Pro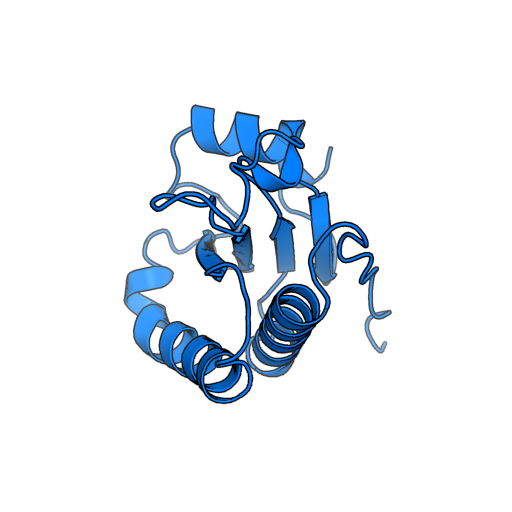tein AF-A0A1Q7T5Y8-F1 (afdb_monomer)

Secondary structure (DSSP, 8-state):
-PPP-------TTS-HHHHHHHHHHHHHHHHH-TTEEEEEEEHHHHTT-PPPTTSTTPPPEEEEEEES---TTHHHHHHHHHHHHHHHHHTT-TT-SS-EEEEEEETT-TTS-HHHHHHHHHH-EEEEESSSPPTTTT-

Mean predicted aligned error: 4.57 Å

Structure (mmCIF, N/CA/C/O backbone):
data_AF-A0A1Q7T5Y8-F1
#
_entry.id   AF-A0A1Q7T5Y8-F1
#
loop_
_atom_site.group_PDB
_atom_site.id
_atom_site.type_symbol
_atom_site.label_atom_id
_atom_site.label_alt_id
_atom_site.label_comp_id
_atom_site.label_asym_id
_atom_site.label_entity_id
_atom_site.label_seq_id
_atom_site.pdbx_PDB_ins_code
_atom_site.Cartn_x
_atom_site.Cartn_y
_atom_site.Cartn_z
_atom_site.occupancy
_atom_site.B_iso_or_equiv
_atom_site.auth_seq_id
_atom_site.auth_comp_id
_atom_site.auth_asym_id
_atom_site.auth_atom_id
_atom_site.pdbx_PDB_model_num
ATOM 1 N N . MET A 1 1 ? -14.580 -20.328 10.810 1.00 38.78 1 MET A N 1
ATOM 2 C CA . MET A 1 1 ? -14.913 -19.923 9.426 1.00 38.78 1 MET A CA 1
ATOM 3 C C . MET A 1 1 ? -13.632 -19.371 8.813 1.00 38.78 1 MET A C 1
ATOM 5 O O . MET A 1 1 ? -13.101 -18.424 9.371 1.00 38.78 1 MET A O 1
ATOM 9 N N . LYS A 1 2 ? -13.039 -20.006 7.790 1.00 33.12 2 LYS A N 1
ATOM 10 C CA . LYS A 1 2 ? -11.808 -19.472 7.173 1.00 33.12 2 LYS A CA 1
ATOM 11 C C . LYS A 1 2 ? -12.184 -18.209 6.382 1.00 33.12 2 LYS A C 1
ATOM 13 O O . LYS A 1 2 ? -13.123 -18.305 5.590 1.00 33.12 2 LYS A O 1
ATOM 18 N N . PRO A 1 3 ? -11.530 -17.051 6.585 1.00 41.84 3 PRO A N 1
ATOM 19 C CA . PRO A 1 3 ? -11.821 -15.870 5.783 1.00 41.84 3 PRO A CA 1
ATOM 20 C C . PRO A 1 3 ? -11.558 -16.197 4.306 1.00 41.84 3 PRO A C 1
ATOM 22 O O . PRO A 1 3 ? -10.505 -16.733 3.953 1.00 41.84 3 PRO A O 1
ATOM 25 N N . LYS A 1 4 ? -12.553 -15.941 3.449 1.00 43.84 4 LYS A N 1
ATOM 26 C CA . LYS A 1 4 ? -12.420 -16.016 1.988 1.00 43.84 4 LYS A CA 1
ATOM 27 C C . LYS A 1 4 ? -11.282 -15.067 1.598 1.00 43.84 4 LYS A C 1
ATOM 29 O O . LYS A 1 4 ? -11.397 -13.876 1.862 1.00 43.84 4 LYS A O 1
ATOM 34 N N . LYS A 1 5 ? -10.197 -15.585 1.008 1.00 49.97 5 LYS A N 1
ATOM 35 C CA . LYS A 1 5 ? -9.144 -14.758 0.396 1.00 49.97 5 LYS A CA 1
ATOM 36 C C . LYS A 1 5 ? -9.805 -13.849 -0.638 1.00 49.97 5 LYS A C 1
ATOM 38 O O . LYS A 1 5 ? -10.399 -14.337 -1.595 1.00 49.97 5 LYS A O 1
ATOM 43 N N . THR A 1 6 ? -9.75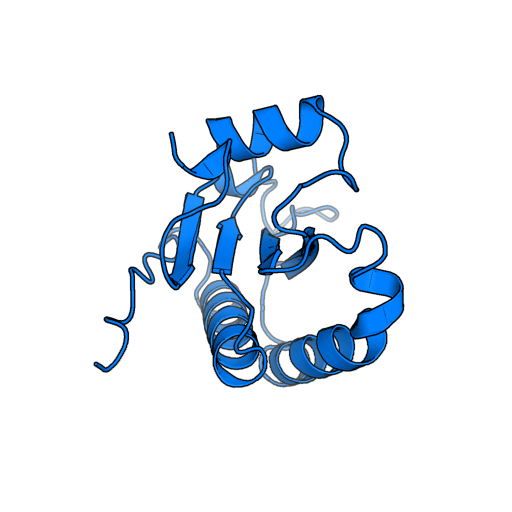5 -12.554 -0.390 1.00 54.09 6 THR A N 1
ATOM 44 C CA . THR A 1 6 ? -10.370 -11.514 -1.209 1.00 54.09 6 THR A CA 1
ATOM 45 C C . THR A 1 6 ? -9.384 -11.011 -2.262 1.00 54.09 6 THR A C 1
ATOM 47 O O . THR A 1 6 ? -8.177 -11.069 -2.041 1.00 54.09 6 THR A O 1
ATOM 50 N N . THR A 1 7 ? -9.953 -10.641 -3.415 1.00 57.41 7 THR A N 1
ATOM 51 C CA . THR A 1 7 ? -9.370 -10.167 -4.688 1.00 57.41 7 THR A CA 1
ATOM 52 C C . THR A 1 7 ? -7.911 -9.722 -4.627 1.00 57.41 7 THR A C 1
ATOM 54 O O . THR A 1 7 ? -7.588 -8.823 -3.864 1.00 57.41 7 THR A O 1
ATOM 57 N N . ARG A 1 8 ? -7.072 -10.345 -5.468 1.00 66.56 8 ARG A N 1
ATOM 58 C CA . ARG A 1 8 ? -5.675 -9.980 -5.756 1.00 66.56 8 ARG A CA 1
ATOM 59 C C . ARG A 1 8 ? -5.571 -9.521 -7.210 1.00 66.56 8 ARG A C 1
ATOM 61 O O . ARG A 1 8 ? -4.807 -10.085 -7.988 1.00 66.56 8 ARG A O 1
ATOM 68 N N . ASP A 1 9 ? -6.395 -8.558 -7.596 1.00 82.00 9 ASP A N 1
ATOM 69 C CA . ASP A 1 9 ? -6.366 -8.031 -8.960 1.00 82.00 9 ASP A CA 1
ATOM 70 C C . ASP A 1 9 ? -5.303 -6.936 -9.023 1.00 82.00 9 ASP A C 1
ATOM 72 O O . ASP A 1 9 ? -5.595 -5.746 -9.111 1.00 82.00 9 ASP A O 1
ATOM 76 N N . ILE A 1 10 ? -4.041 -7.350 -8.880 1.00 88.50 10 ILE A N 1
ATOM 77 C CA . ILE A 1 10 ? -2.918 -6.426 -8.989 1.00 88.50 10 ILE A CA 1
ATOM 78 C C . ILE A 1 10 ? -2.814 -6.005 -10.452 1.00 88.50 10 ILE A C 1
ATOM 80 O O . ILE A 1 10 ? -2.860 -6.872 -11.334 1.00 88.50 10 ILE A O 1
ATOM 84 N N . PRO A 1 11 ? -2.689 -4.698 -10.731 1.00 90.12 11 PRO A N 1
ATOM 85 C CA . PRO A 1 11 ? -2.758 -4.209 -12.090 1.00 90.12 11 PRO A CA 1
ATOM 86 C C . PRO A 1 11 ? -1.806 -4.898 -13.064 1.00 90.12 11 PRO A C 1
ATOM 88 O O . PRO A 1 11 ? -0.600 -4.993 -12.843 1.00 90.12 11 PRO A O 1
ATOM 91 N N . VAL A 1 12 ? -2.358 -5.352 -14.190 1.00 91.00 12 VAL A N 1
ATOM 92 C CA . VAL A 1 12 ? -1.600 -6.061 -15.233 1.00 91.00 12 VAL A CA 1
ATOM 93 C C . VAL A 1 12 ? -0.670 -5.150 -16.035 1.00 91.00 12 VAL A C 1
ATOM 95 O O . VAL A 1 12 ? 0.176 -5.662 -16.760 1.00 91.00 12 VAL A O 1
ATOM 98 N N . TRP A 1 13 ? -0.836 -3.827 -15.920 1.00 92.19 13 TRP A N 1
ATOM 99 C CA . TRP A 1 13 ? 0.026 -2.833 -16.565 1.00 92.19 13 TRP A CA 1
ATOM 100 C C . TRP A 1 13 ? 1.317 -2.552 -15.791 1.00 92.19 13 TRP A C 1
ATOM 102 O O . TRP A 1 13 ? 2.212 -1.912 -16.336 1.00 92.19 13 TRP A O 1
ATOM 112 N N . LEU A 1 14 ? 1.440 -3.040 -14.552 1.00 93.44 14 LEU A N 1
ATOM 113 C CA . LEU A 1 14 ? 2.731 -3.084 -13.873 1.00 93.44 14 LEU A CA 1
ATOM 114 C C . LEU A 1 14 ? 3.643 -4.097 -14.565 1.00 93.44 14 LEU A C 1
ATOM 116 O O . LEU A 1 14 ? 3.192 -5.160 -15.007 1.00 93.44 14 LEU A O 1
ATOM 120 N N . ASP A 1 15 ? 4.938 -3.787 -14.630 1.00 94.25 15 ASP A N 1
ATOM 121 C CA . ASP A 1 15 ? 5.919 -4.755 -15.100 1.00 94.25 15 ASP A CA 1
ATOM 122 C C . ASP A 1 15 ? 5.930 -5.996 -14.192 1.00 94.25 15 ASP A C 1
ATOM 124 O O . ASP A 1 15 ? 5.486 -5.984 -13.039 1.00 94.25 15 ASP A O 1
ATOM 128 N N . THR A 1 16 ? 6.418 -7.107 -14.739 1.00 95.44 16 THR A N 1
ATOM 129 C CA . THR A 1 16 ? 6.300 -8.410 -14.073 1.00 95.44 16 THR A CA 1
ATOM 130 C C . THR A 1 16 ? 7.057 -8.457 -12.744 1.00 95.44 16 THR A C 1
ATOM 132 O O . THR A 1 16 ? 6.555 -9.079 -11.808 1.00 95.44 16 THR A O 1
ATOM 135 N N . ALA A 1 17 ? 8.215 -7.798 -12.643 1.00 96.62 17 ALA A N 1
ATOM 136 C CA . ALA A 1 17 ? 9.041 -7.820 -11.439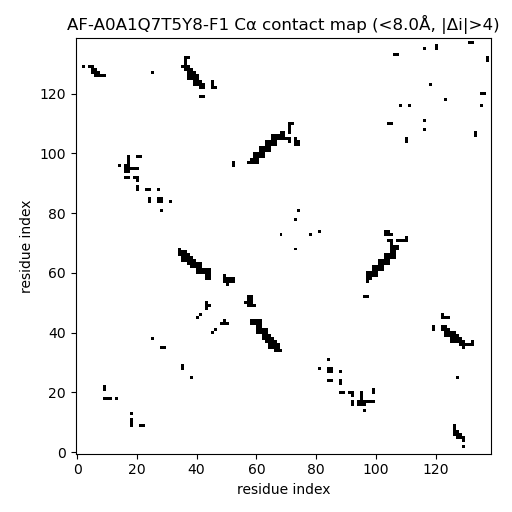 1.00 96.62 17 ALA A CA 1
ATOM 137 C C . ALA A 1 17 ? 8.427 -6.950 -10.332 1.00 96.62 17 ALA A C 1
ATOM 139 O O . ALA A 1 17 ? 8.229 -7.420 -9.212 1.00 96.62 17 ALA A O 1
ATOM 140 N N . THR A 1 18 ? 7.997 -5.728 -10.659 1.00 97.19 18 THR A N 1
ATOM 141 C CA . THR A 1 18 ? 7.295 -4.856 -9.703 1.00 97.19 18 THR A CA 1
ATOM 142 C C . THR A 1 18 ? 5.987 -5.485 -9.225 1.00 97.19 18 THR A C 1
ATOM 144 O O . THR A 1 18 ? 5.674 -5.445 -8.034 1.00 97.19 18 THR A O 1
ATOM 147 N N . ARG A 1 19 ? 5.227 -6.139 -10.117 1.00 96.38 19 ARG A N 1
ATOM 148 C CA . ARG A 1 19 ? 4.015 -6.871 -9.718 1.00 96.38 19 ARG A CA 1
ATOM 149 C C . ARG A 1 19 ? 4.329 -7.997 -8.730 1.00 96.38 19 ARG A C 1
ATOM 151 O O . ARG A 1 19 ? 3.601 -8.150 -7.753 1.00 96.38 19 ARG A O 1
ATOM 158 N N . ALA A 1 20 ? 5.402 -8.756 -8.959 1.00 96.44 20 ALA A N 1
ATOM 159 C CA . ALA A 1 20 ? 5.831 -9.819 -8.051 1.00 96.44 20 ALA A CA 1
ATOM 160 C C . ALA A 1 20 ? 6.224 -9.276 -6.663 1.00 96.44 20 ALA A C 1
ATOM 162 O O . ALA A 1 20 ? 5.849 -9.871 -5.650 1.00 96.44 20 ALA A O 1
ATOM 163 N N . LEU A 1 21 ? 6.885 -8.114 -6.607 1.00 97.88 21 LEU A N 1
ATOM 164 C CA . LEU A 1 21 ? 7.174 -7.421 -5.350 1.00 97.88 21 LEU A CA 1
ATOM 165 C C . LEU A 1 21 ? 5.887 -7.017 -4.613 1.00 97.88 21 LEU A C 1
ATOM 167 O O . LEU A 1 21 ? 5.741 -7.317 -3.429 1.00 97.88 21 LEU A O 1
ATOM 171 N N . VAL A 1 22 ? 4.921 -6.400 -5.304 1.00 97.81 22 VAL A N 1
ATOM 172 C CA . VAL A 1 22 ? 3.616 -6.036 -4.713 1.00 97.81 22 VAL A CA 1
ATOM 173 C C . VAL A 1 22 ? 2.873 -7.279 -4.199 1.00 97.81 22 VAL A C 1
ATOM 175 O O . VAL A 1 22 ? 2.319 -7.259 -3.098 1.00 97.81 22 VAL A O 1
ATOM 178 N N . GLU A 1 23 ? 2.891 -8.382 -4.955 1.00 96.88 23 GLU A N 1
ATOM 179 C CA . GLU A 1 23 ? 2.309 -9.666 -4.541 1.00 96.88 23 GLU A CA 1
ATOM 180 C C . GLU A 1 23 ? 2.930 -10.205 -3.245 1.00 96.88 23 GLU A C 1
ATOM 182 O O . GLU A 1 23 ? 2.192 -10.648 -2.356 1.00 96.88 23 GLU A O 1
ATOM 187 N N . ASP A 1 24 ? 4.260 -10.165 -3.123 1.00 97.56 24 ASP A N 1
ATOM 188 C CA . ASP A 1 24 ? 4.972 -10.660 -1.939 1.00 97.56 24 ASP A CA 1
ATOM 189 C C . ASP A 1 24 ? 4.785 -9.727 -0.734 1.00 97.56 24 ASP A C 1
ATOM 191 O O . ASP A 1 24 ? 4.557 -10.212 0.373 1.00 97.56 24 ASP A O 1
ATOM 195 N N . ILE A 1 25 ? 4.753 -8.401 -0.938 1.00 98.00 25 ILE A N 1
ATOM 196 C CA . ILE A 1 25 ? 4.400 -7.426 0.111 1.00 98.00 25 ILE A CA 1
ATOM 197 C C . ILE A 1 25 ? 3.007 -7.734 0.672 1.00 98.00 25 ILE A C 1
ATOM 199 O O . ILE A 1 25 ? 2.854 -7.903 1.884 1.00 98.00 25 ILE A O 1
ATOM 203 N N . ILE A 1 26 ? 1.993 -7.875 -0.192 1.00 97.31 26 ILE A N 1
ATOM 204 C CA . ILE A 1 26 ? 0.628 -8.228 0.233 1.00 97.31 26 ILE A CA 1
ATOM 205 C C . ILE A 1 26 ? 0.626 -9.584 0.949 1.00 97.31 26 ILE A C 1
ATOM 207 O O . ILE A 1 26 ? -0.033 -9.749 1.980 1.00 97.31 26 ILE A O 1
ATOM 211 N N . GLY A 1 27 ? 1.359 -10.562 0.410 1.00 96.38 27 GLY A N 1
ATOM 212 C CA . GLY A 1 27 ? 1.515 -11.892 0.988 1.00 96.38 27 GLY A CA 1
ATOM 213 C C . GLY A 1 27 ? 2.038 -11.841 2.420 1.00 96.38 27 GLY A C 1
ATOM 214 O O . GLY A 1 27 ? 1.330 -12.262 3.338 1.00 96.38 27 GLY A O 1
ATOM 215 N N . LEU A 1 28 ? 3.228 -11.274 2.607 1.00 97.50 28 LEU A N 1
ATOM 216 C CA . LEU A 1 28 ? 3.916 -11.189 3.892 1.00 97.50 28 LEU A CA 1
ATOM 217 C C . LEU A 1 28 ? 3.165 -10.330 4.906 1.00 97.50 28 LEU A C 1
ATOM 219 O O . LEU A 1 28 ? 3.029 -10.755 6.055 1.00 97.50 28 LEU A O 1
ATOM 223 N N . LEU A 1 29 ? 2.639 -9.168 4.495 1.00 97.00 29 LEU A N 1
ATOM 224 C CA . LEU A 1 29 ? 1.846 -8.325 5.389 1.00 97.00 29 LEU A CA 1
ATOM 225 C C . LEU A 1 29 ? 0.600 -9.077 5.862 1.00 97.00 29 LEU A C 1
ATOM 227 O O . LEU A 1 29 ? 0.352 -9.175 7.059 1.00 97.00 29 LEU A O 1
ATOM 231 N N . SER A 1 30 ? -0.146 -9.696 4.941 1.00 96.00 30 SER A N 1
ATOM 232 C CA . SER A 1 30 ? -1.356 -10.436 5.311 1.00 96.00 30 SER A CA 1
ATOM 233 C C . SER A 1 30 ? -1.072 -11.660 6.186 1.00 96.00 30 SER A C 1
ATOM 235 O O . SER A 1 30 ? -1.894 -12.001 7.036 1.00 96.00 30 SER A O 1
ATOM 237 N N . GLU A 1 31 ? 0.057 -12.341 5.993 1.00 95.94 31 GLU A N 1
ATOM 238 C CA . GLU A 1 31 ? 0.413 -13.524 6.775 1.00 95.94 31 GLU A CA 1
ATOM 239 C C . GLU A 1 31 ? 0.864 -13.164 8.192 1.00 95.94 31 GLU A C 1
ATOM 241 O O . GLU A 1 31 ? 0.457 -13.823 9.149 1.00 95.94 31 GLU A O 1
ATOM 246 N N . ARG A 1 32 ? 1.692 -12.124 8.330 1.00 96.31 32 ARG A N 1
ATOM 247 C CA . ARG A 1 32 ? 2.343 -11.776 9.601 1.00 96.31 32 ARG A CA 1
ATOM 248 C C . ARG A 1 32 ? 1.542 -10.809 10.461 1.00 96.31 32 ARG A C 1
ATOM 250 O O . ARG A 1 32 ? 1.737 -10.804 11.672 1.00 96.31 32 ARG A O 1
ATOM 257 N N . HIS A 1 33 ? 0.633 -10.049 9.854 1.00 95.19 33 HIS A N 1
ATOM 258 C CA . HIS A 1 33 ? -0.159 -9.026 10.531 1.00 95.19 33 HIS A CA 1
ATOM 259 C C . HIS A 1 33 ? -1.647 -9.402 10.474 1.00 95.19 33 HIS A C 1
ATOM 261 O O . HIS A 1 33 ? -2.331 -9.181 9.463 1.00 95.19 33 HIS A O 1
ATOM 267 N N . PRO A 1 34 ? -2.170 -10.090 11.511 1.00 93.69 34 PRO A N 1
ATOM 268 C CA . PRO A 1 34 ? -3.559 -10.549 11.545 1.00 93.69 34 PRO A CA 1
ATOM 269 C C . PRO A 1 34 ? -4.575 -9.392 11.525 1.00 93.69 34 PRO A C 1
ATOM 271 O O . PRO A 1 34 ? -5.698 -9.576 11.047 1.00 93.69 34 PRO A O 1
ATOM 274 N N . ASP A 1 35 ? -4.155 -8.220 11.981 1.00 94.19 35 ASP A N 1
ATOM 275 C CA . ASP A 1 35 ? -4.871 -6.947 12.038 1.00 94.19 35 ASP A CA 1
ATOM 276 C C . ASP A 1 35 ? -4.857 -6.156 10.718 1.00 94.19 35 ASP A C 1
ATOM 278 O O . ASP A 1 35 ? -5.584 -5.176 10.600 1.00 94.19 35 ASP A O 1
ATOM 282 N N . LEU A 1 36 ? -4.125 -6.586 9.683 1.00 95.62 36 LEU A N 1
ATOM 283 C CA . LEU A 1 36 ? -4.219 -5.971 8.354 1.00 95.62 36 LEU A CA 1
ATOM 284 C C . LEU A 1 36 ? -5.637 -6.123 7.770 1.00 95.62 36 LEU A C 1
ATOM 286 O O . LEU A 1 36 ? -6.068 -7.236 7.438 1.00 95.62 36 LEU A O 1
ATOM 290 N N . LEU A 1 37 ? -6.318 -4.996 7.557 1.00 95.38 37 LEU A N 1
ATOM 291 C CA . LEU A 1 37 ? -7.659 -4.909 6.978 1.00 95.38 37 LEU A CA 1
ATOM 292 C C . LEU A 1 37 ? -7.638 -4.764 5.464 1.00 95.38 37 LEU A C 1
ATOM 294 O O . LEU A 1 37 ? -8.473 -5.367 4.794 1.00 95.38 37 LEU A O 1
ATOM 298 N N . ALA A 1 38 ? -6.729 -3.968 4.905 1.00 95.88 38 ALA A N 1
ATOM 299 C CA . ALA A 1 38 ? -6.704 -3.714 3.468 1.00 95.88 38 ALA A CA 1
ATOM 300 C C . ALA A 1 38 ? -5.349 -3.238 2.968 1.00 95.88 38 ALA A C 1
ATOM 302 O O . ALA A 1 38 ? -4.555 -2.702 3.732 1.00 95.88 38 ALA A O 1
ATOM 303 N N . ILE A 1 39 ? -5.122 -3.417 1.668 1.00 97.12 39 ILE A N 1
ATOM 304 C CA . ILE A 1 39 ? -4.047 -2.748 0.936 1.00 97.12 39 ILE A CA 1
ATOM 305 C C . ILE A 1 39 ? -4.664 -2.129 -0.313 1.00 97.12 39 ILE A C 1
ATOM 307 O O . ILE A 1 39 ? -5.339 -2.824 -1.082 1.00 97.12 39 ILE A O 1
ATOM 311 N N . LEU A 1 40 ? -4.439 -0.832 -0.495 1.00 96.88 40 LEU A N 1
ATOM 312 C CA . LEU A 1 40 ? -4.865 -0.070 -1.661 1.00 96.88 40 LEU A CA 1
ATOM 313 C C . LEU A 1 40 ? -3.635 0.422 -2.421 1.00 96.88 40 LEU A C 1
ATOM 315 O O . LEU A 1 40 ? -2.689 0.898 -1.807 1.00 96.88 40 LEU A O 1
ATOM 319 N N . LEU A 1 41 ? -3.668 0.339 -3.744 1.00 97.44 41 LEU A N 1
ATOM 320 C CA . LEU A 1 41 ? -2.783 1.105 -4.615 1.00 97.44 41 LEU A CA 1
ATOM 321 C C . LEU A 1 41 ? -3.350 2.517 -4.748 1.00 97.44 41 LEU A C 1
ATOM 323 O O . LEU A 1 41 ? -4.542 2.664 -5.015 1.00 97.44 41 LEU A O 1
ATOM 327 N N . TYR A 1 42 ? -2.517 3.538 -4.595 1.00 96.50 42 TYR A N 1
ATOM 328 C CA . TYR A 1 42 ? -2.899 4.927 -4.839 1.00 96.50 42 TYR A CA 1
ATOM 329 C C . TYR A 1 42 ? -1.808 5.655 -5.640 1.00 96.50 42 TYR A C 1
ATOM 331 O O . TYR A 1 42 ? -0.912 5.032 -6.208 1.00 96.50 42 TYR A O 1
ATOM 339 N N . GLY A 1 43 ? -1.927 6.977 -5.757 1.00 95.56 43 GLY A N 1
ATOM 340 C CA . GLY A 1 43 ? -0.901 7.803 -6.388 1.00 95.56 43 GLY A CA 1
ATOM 341 C C . GLY A 1 43 ? -0.938 7.750 -7.913 1.00 95.56 43 GLY A C 1
ATOM 342 O O . GLY A 1 43 ? -1.967 7.457 -8.524 1.00 95.56 43 GLY A O 1
ATOM 343 N N . SER A 1 44 ? 0.187 8.100 -8.538 1.00 95.56 44 SER A N 1
ATOM 344 C CA . SER A 1 44 ? 0.254 8.300 -9.995 1.00 95.56 44 SER A CA 1
ATOM 345 C C . SER A 1 44 ? -0.060 7.027 -10.788 1.00 95.56 44 SER A C 1
ATOM 347 O O . SER A 1 44 ? -0.820 7.084 -11.751 1.00 95.56 44 SER A O 1
ATOM 349 N N . VAL A 1 45 ? 0.418 5.872 -10.318 1.00 95.06 45 VAL A N 1
ATOM 350 C CA . VAL A 1 45 ? 0.182 4.559 -10.941 1.00 95.06 45 VAL A CA 1
ATOM 351 C C . VAL A 1 45 ? -1.294 4.154 -10.901 1.00 95.06 45 VAL A C 1
ATOM 353 O O . VAL A 1 45 ? -1.790 3.550 -11.851 1.00 95.06 45 VAL A O 1
ATOM 356 N N . ALA A 1 46 ? -2.020 4.494 -9.828 1.00 94.88 46 ALA A N 1
ATOM 357 C CA . ALA A 1 46 ? -3.461 4.242 -9.748 1.00 94.88 46 ALA A CA 1
ATOM 358 C C . ALA A 1 46 ? -4.257 5.094 -10.753 1.00 94.88 46 ALA A C 1
ATOM 360 O O . ALA A 1 46 ? -5.313 4.676 -11.222 1.00 94.88 46 ALA A O 1
ATOM 361 N N . ARG A 1 47 ? -3.739 6.281 -11.098 1.00 95.00 47 ARG A N 1
ATOM 362 C CA . ARG A 1 47 ? -4.383 7.248 -11.999 1.00 95.00 47 ARG A CA 1
ATOM 363 C C . ARG A 1 47 ? -3.935 7.148 -13.455 1.00 95.00 47 ARG A C 1
ATOM 365 O O . ARG A 1 47 ? -4.434 7.915 -14.274 1.00 95.00 47 ARG A O 1
ATOM 372 N N . HIS A 1 48 ? -3.028 6.229 -13.788 1.00 94.25 48 HIS A N 1
ATOM 373 C CA . HIS A 1 48 ? -2.370 6.183 -15.099 1.00 94.25 48 HIS A CA 1
ATOM 374 C C . HIS A 1 48 ? -1.612 7.481 -15.449 1.00 94.25 48 HIS A C 1
ATOM 376 O O . HIS A 1 48 ? -1.535 7.893 -16.607 1.00 94.25 48 HIS A O 1
ATOM 382 N N . GLU A 1 49 ? -1.093 8.156 -14.424 1.00 95.31 49 GLU A N 1
ATOM 383 C CA . GLU A 1 49 ? -0.297 9.385 -14.523 1.00 95.31 49 GLU A CA 1
ATOM 384 C C . GLU A 1 49 ? 1.181 9.122 -14.198 1.00 95.31 49 GLU A C 1
ATOM 386 O O . GLU A 1 49 ? 1.955 10.057 -13.972 1.00 95.31 49 GLU A O 1
ATOM 391 N N . GLU A 1 50 ? 1.582 7.852 -14.102 1.00 95.00 50 GLU A N 1
ATOM 392 C CA . GLU A 1 50 ? 2.941 7.473 -13.761 1.00 95.00 50 GLU A CA 1
ATOM 393 C C . GLU A 1 50 ? 3.946 7.940 -14.812 1.00 95.00 50 GLU A C 1
ATOM 395 O O . GLU A 1 50 ? 3.753 7.814 -16.025 1.00 95.00 50 GLU A O 1
ATOM 400 N N . ARG A 1 51 ? 5.082 8.447 -14.336 1.00 93.94 51 ARG A N 1
ATOM 401 C CA . ARG A 1 51 ? 6.209 8.747 -15.207 1.00 93.94 51 ARG A CA 1
ATOM 402 C C . ARG A 1 51 ? 6.807 7.437 -15.737 1.00 93.94 51 ARG A C 1
ATOM 404 O O . ARG A 1 51 ? 6.861 6.442 -14.992 1.00 93.94 51 ARG A O 1
ATOM 411 N N . PRO A 1 52 ? 7.255 7.420 -17.004 1.00 92.81 52 PRO A N 1
ATOM 412 C CA . PRO A 1 52 ? 7.905 6.263 -17.611 1.00 92.81 52 PRO A CA 1
ATOM 413 C C . PRO A 1 52 ? 9.118 5.756 -16.822 1.00 92.81 52 PRO A C 1
ATOM 415 O O . PRO A 1 52 ? 9.666 6.456 -15.978 1.00 92.81 52 PRO A O 1
ATOM 418 N N . LEU A 1 53 ? 9.545 4.529 -17.108 1.00 92.19 53 LEU A N 1
ATOM 419 C CA . LEU A 1 53 ? 10.691 3.883 -16.454 1.00 92.19 53 LEU A CA 1
ATOM 420 C C . LEU A 1 53 ? 12.056 4.338 -16.989 1.00 92.19 53 LEU A C 1
ATOM 422 O O . LEU A 1 53 ? 13.080 4.102 -16.361 1.00 92.19 53 LEU A O 1
ATOM 426 N N . ASP A 1 54 ? 12.088 4.962 -18.163 1.00 90.75 54 ASP A N 1
ATOM 427 C CA . ASP A 1 54 ? 13.311 5.404 -18.834 1.00 90.75 54 ASP A CA 1
ATOM 428 C C . ASP A 1 54 ? 13.729 6.837 -18.460 1.00 90.75 54 ASP A C 1
ATOM 430 O O . ASP A 1 54 ? 14.733 7.343 -18.969 1.00 90.75 54 ASP A O 1
ATOM 434 N N . VAL A 1 55 ? 12.997 7.491 -17.551 1.00 89.75 55 VAL A N 1
ATOM 435 C CA . VAL A 1 55 ? 13.350 8.809 -17.012 1.00 89.75 55 VAL A CA 1
ATOM 436 C C . VAL A 1 55 ? 13.957 8.690 -15.614 1.00 89.75 55 VAL A C 1
ATOM 438 O O . VAL A 1 55 ? 13.586 7.822 -14.836 1.00 89.75 55 VAL A O 1
ATOM 441 N N . PHE A 1 56 ? 14.878 9.602 -15.281 1.00 81.94 56 PHE A N 1
ATOM 442 C CA . PHE A 1 56 ? 15.628 9.602 -14.013 1.00 81.94 56 PHE A CA 1
ATOM 443 C C . PHE A 1 56 ? 14.746 9.635 -12.752 1.00 81.94 56 PHE A C 1
ATOM 445 O O . PHE A 1 56 ? 15.168 9.185 -11.697 1.00 81.94 56 PHE A O 1
ATOM 452 N N . ASP A 1 57 ? 13.537 10.175 -12.868 1.00 86.19 57 ASP A N 1
ATOM 453 C CA . ASP A 1 57 ? 12.572 10.317 -11.779 1.00 86.19 57 ASP A CA 1
ATOM 454 C C . ASP A 1 57 ? 11.298 9.529 -12.126 1.00 86.19 57 ASP A C 1
ATOM 456 O O . ASP A 1 57 ? 10.201 10.081 -12.210 1.00 86.19 57 ASP A O 1
ATOM 460 N N . SER A 1 58 ? 11.437 8.247 -12.475 1.00 90.94 58 SER A N 1
ATOM 461 C CA . SER A 1 58 ? 10.288 7.373 -12.740 1.00 90.94 58 SER A CA 1
ATOM 462 C C . SER A 1 58 ? 9.371 7.313 -11.516 1.00 90.94 58 SER A C 1
ATOM 464 O O . SER A 1 58 ? 9.858 7.330 -10.395 1.00 90.94 58 SER A O 1
ATOM 466 N N . SER A 1 59 ? 8.051 7.236 -11.704 1.00 94.25 59 SER A N 1
ATOM 467 C CA . SER A 1 59 ? 7.130 7.146 -10.562 1.00 94.25 59 SER A CA 1
ATOM 468 C C . SER A 1 59 ? 7.285 5.849 -9.767 1.00 94.25 59 SER A C 1
ATOM 470 O O . SER A 1 59 ? 7.430 4.771 -10.353 1.00 94.25 59 SER A O 1
ATOM 472 N N . ASP A 1 60 ? 7.097 5.954 -8.460 1.00 95.94 60 ASP A N 1
ATOM 473 C CA . ASP A 1 60 ? 6.992 4.809 -7.562 1.00 95.94 60 ASP A CA 1
ATOM 474 C C . ASP A 1 60 ? 5.583 4.200 -7.593 1.00 95.94 60 ASP A C 1
ATOM 476 O O . ASP A 1 60 ? 4.621 4.783 -8.111 1.00 95.94 60 ASP A O 1
ATOM 480 N N . VAL A 1 61 ? 5.464 2.989 -7.053 1.00 97.44 61 VAL A N 1
ATOM 481 C CA . VAL A 1 61 ? 4.184 2.335 -6.770 1.00 97.44 61 VAL A CA 1
ATO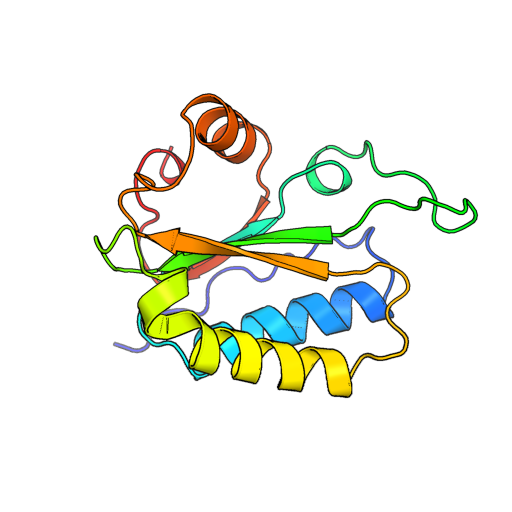M 482 C C . VAL A 1 61 ? 3.821 2.589 -5.313 1.00 97.44 61 VAL A C 1
ATOM 484 O O . VAL A 1 61 ? 4.443 2.034 -4.410 1.00 97.44 61 VAL A O 1
ATOM 487 N N . ASP A 1 62 ? 2.777 3.380 -5.090 1.00 98.00 62 ASP A N 1
ATOM 488 C CA . ASP A 1 62 ? 2.342 3.769 -3.751 1.00 98.00 62 ASP A CA 1
ATOM 489 C C . ASP A 1 62 ? 1.253 2.835 -3.200 1.00 98.00 62 ASP A C 1
ATOM 491 O O . ASP A 1 62 ? 0.165 2.706 -3.771 1.00 98.00 62 ASP A O 1
ATOM 495 N N . LEU A 1 63 ? 1.512 2.203 -2.056 1.00 98.12 63 LEU A N 1
ATOM 496 C CA . LEU A 1 63 ? 0.573 1.324 -1.362 1.00 98.12 63 LEU A CA 1
ATOM 497 C C . LEU A 1 63 ? 0.164 1.911 -0.011 1.00 98.12 63 LEU A C 1
ATOM 499 O O . LEU A 1 63 ? 1.006 2.333 0.773 1.00 98.12 63 LEU A O 1
ATOM 503 N N . LEU A 1 64 ? -1.131 1.881 0.299 1.00 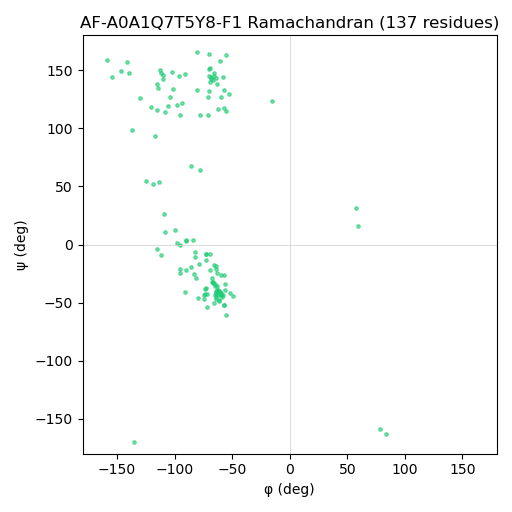97.25 64 LEU A N 1
ATOM 504 C CA . LEU A 1 64 ? -1.667 2.205 1.619 1.00 97.25 64 LEU A CA 1
ATOM 505 C C . LEU A 1 64 ? -2.150 0.922 2.291 1.00 97.25 64 LEU A C 1
ATOM 507 O O . LEU A 1 64 ? -3.122 0.310 1.839 1.00 97.25 64 LEU A O 1
ATOM 511 N N . ALA A 1 65 ? -1.490 0.524 3.373 1.00 96.88 65 ALA A N 1
ATOM 512 C CA . ALA A 1 65 ? -1.875 -0.611 4.196 1.00 96.88 65 ALA A CA 1
ATOM 513 C C . ALA A 1 65 ? -2.658 -0.136 5.430 1.00 96.88 65 ALA A C 1
ATOM 515 O O . ALA A 1 65 ? -2.162 0.632 6.253 1.00 96.88 65 ALA A O 1
ATOM 516 N N . VAL A 1 66 ? -3.899 -0.607 5.545 1.00 95.88 66 VAL A N 1
ATOM 517 C CA . VAL A 1 66 ? -4.861 -0.210 6.580 1.00 95.88 66 VAL A CA 1
ATOM 518 C C . VAL A 1 66 ? -4.958 -1.308 7.630 1.00 95.88 66 VAL A C 1
ATOM 520 O O . VAL A 1 66 ? -5.241 -2.459 7.285 1.00 95.88 66 VAL A O 1
ATOM 523 N N . PHE A 1 67 ? -4.770 -0.958 8.898 1.00 95.44 67 PHE A N 1
ATOM 524 C CA . PHE A 1 67 ? -4.763 -1.886 10.031 1.00 95.44 67 PHE A CA 1
ATOM 525 C C . PHE A 1 67 ? -5.961 -1.660 10.955 1.00 95.44 67 PHE A C 1
ATOM 527 O O . PHE A 1 67 ? -6.459 -0.544 11.093 1.00 95.44 67 PHE A O 1
ATOM 534 N N . ASP A 1 68 ? -6.416 -2.723 11.616 1.00 94.25 68 ASP A N 1
ATOM 535 C CA . ASP A 1 68 ? -7.491 -2.696 12.612 1.00 94.25 68 ASP A CA 1
ATOM 536 C C . ASP A 1 68 ? -6.982 -2.175 13.960 1.00 94.25 68 ASP A C 1
ATOM 538 O O . ASP A 1 68 ? -6.925 -2.881 14.964 1.00 94.25 68 ASP A O 1
ATOM 542 N N . SER A 1 69 ? -6.568 -0.916 13.957 1.00 92.00 69 SER A N 1
ATOM 543 C CA . SER A 1 69 ? -6.098 -0.185 15.125 1.00 92.00 69 SER A CA 1
ATOM 544 C C . SER A 1 69 ? -6.633 1.236 15.062 1.00 92.00 69 SER A C 1
ATOM 546 O O . SER A 1 69 ? -6.768 1.771 13.968 1.00 92.00 69 SER A O 1
ATOM 548 N N . ASP A 1 70 ? -6.915 1.845 16.211 1.00 90.12 70 ASP A N 1
ATOM 549 C CA . ASP A 1 70 ? -7.218 3.280 16.337 1.00 90.12 70 ASP A CA 1
ATOM 550 C C . ASP A 1 70 ? -5.990 4.077 16.820 1.00 90.12 70 ASP A C 1
ATOM 552 O O . ASP A 1 70 ? -6.113 5.219 17.252 1.00 90.12 70 ASP A O 1
ATOM 556 N N . ASP A 1 71 ? -4.805 3.460 16.801 1.00 89.69 71 ASP A N 1
ATOM 557 C CA . ASP A 1 71 ? -3.550 4.080 17.217 1.00 89.69 71 ASP A CA 1
ATOM 558 C C . ASP A 1 71 ? -3.005 5.023 16.130 1.00 89.69 71 ASP A C 1
ATOM 560 O O . ASP A 1 71 ? -2.546 4.540 15.089 1.00 89.69 71 ASP A O 1
ATOM 564 N N . PRO A 1 72 ? -2.985 6.350 16.361 1.00 85.06 72 PRO A N 1
ATOM 565 C CA . PRO A 1 72 ? -2.456 7.299 15.390 1.00 85.06 72 PRO A CA 1
ATOM 566 C C . PRO A 1 72 ? -0.926 7.269 15.283 1.00 85.06 72 PRO A C 1
ATOM 568 O O . PRO A 1 72 ? -0.343 7.916 14.420 1.00 85.06 72 PRO A O 1
ATOM 571 N N . LEU A 1 73 ? -0.255 6.529 16.167 1.00 87.81 73 LEU A N 1
ATOM 572 C CA . LEU A 1 73 ? 1.187 6.320 16.151 1.00 87.81 73 LEU A CA 1
ATOM 573 C C . LEU A 1 73 ? 1.534 4.882 15.755 1.00 87.81 73 LEU A C 1
ATOM 575 O O . LEU A 1 73 ? 2.602 4.391 16.114 1.00 87.81 73 LEU A O 1
ATOM 579 N N . LEU A 1 74 ? 0.659 4.215 14.992 1.00 89.06 74 LEU A N 1
ATOM 580 C CA . LEU A 1 74 ? 0.859 2.840 14.529 1.00 89.06 74 LEU A CA 1
ATOM 581 C C . LEU A 1 74 ? 2.242 2.628 13.906 1.00 89.06 74 LEU A C 1
ATOM 583 O O . LEU A 1 74 ? 2.913 1.653 14.234 1.00 89.06 74 LEU A O 1
ATOM 587 N N . ASP A 1 75 ? 2.693 3.559 13.064 1.00 84.25 75 ASP A N 1
ATOM 588 C CA . ASP A 1 75 ? 4.013 3.473 12.436 1.00 84.25 75 ASP A CA 1
ATOM 589 C C . ASP A 1 75 ? 5.158 3.613 13.453 1.00 84.25 75 ASP A C 1
ATOM 591 O O . ASP A 1 75 ? 6.180 2.952 13.345 1.00 84.25 75 ASP A O 1
ATOM 595 N N . VAL A 1 76 ? 4.982 4.383 14.528 1.00 87.06 76 VAL A N 1
ATOM 596 C CA . VAL A 1 76 ? 5.991 4.486 15.596 1.00 87.06 76 VAL A CA 1
ATOM 597 C C . VAL A 1 76 ? 6.018 3.219 16.451 1.00 87.06 76 VAL A C 1
ATOM 599 O O . VAL A 1 76 ? 7.087 2.727 16.805 1.00 87.06 76 VAL A O 1
ATOM 602 N N . HIS A 1 77 ? 4.851 2.679 16.801 1.00 88.88 77 HIS A N 1
ATOM 603 C CA . HIS A 1 77 ? 4.756 1.539 17.713 1.00 88.88 77 HIS A CA 1
ATOM 604 C C . HIS A 1 77 ? 5.014 0.191 17.032 1.00 88.88 77 HIS A C 1
ATOM 606 O O . HIS A 1 77 ? 5.488 -0.740 17.683 1.00 88.88 77 HIS A O 1
ATOM 612 N N . GLN A 1 78 ? 4.711 0.075 15.738 1.00 90.38 78 GLN A N 1
ATOM 613 C CA . GLN A 1 78 ? 4.874 -1.159 14.967 1.00 90.38 78 GLN A CA 1
ATOM 614 C C . GLN A 1 78 ? 5.917 -1.054 13.848 1.00 90.38 78 GLN A C 1
ATOM 616 O O . GLN A 1 78 ? 6.219 -2.070 13.212 1.00 90.38 78 GLN A O 1
ATOM 621 N N . GLY A 1 79 ? 6.501 0.128 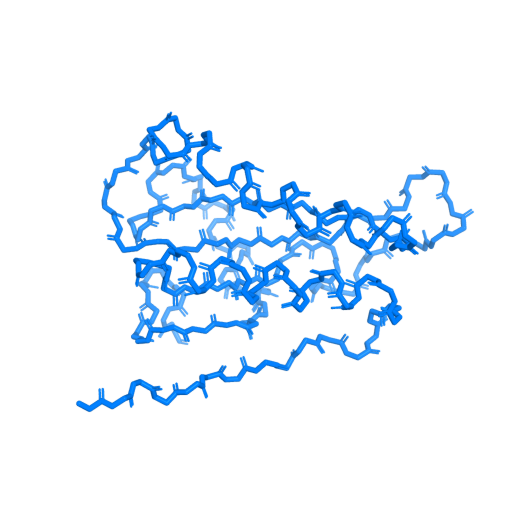13.633 1.00 88.69 79 GLY A N 1
ATOM 622 C CA . GLY A 1 79 ? 7.395 0.435 12.514 1.00 88.69 79 GLY A CA 1
ATOM 623 C C . GLY A 1 79 ? 8.535 -0.551 12.340 1.00 88.69 79 GLY A C 1
ATOM 624 O O . GLY A 1 79 ? 8.777 -0.988 11.221 1.00 88.69 79 GLY A O 1
ATOM 625 N N . ASP A 1 80 ? 9.174 -1.003 13.422 1.00 91.62 80 ASP A N 1
ATOM 626 C CA . ASP A 1 80 ? 10.255 -1.997 13.340 1.00 91.62 80 ASP A CA 1
ATOM 627 C C . ASP A 1 80 ? 9.770 -3.334 12.757 1.00 91.62 80 ASP A C 1
ATOM 629 O O . ASP A 1 80 ? 10.418 -3.931 11.894 1.00 91.62 80 ASP A O 1
ATOM 633 N N . THR A 1 81 ? 8.602 -3.810 13.197 1.00 94.69 81 THR A N 1
ATOM 634 C CA . THR A 1 81 ? 8.047 -5.097 12.745 1.00 94.69 81 THR A CA 1
ATOM 635 C C . THR A 1 81 ? 7.511 -4.993 11.317 1.00 94.69 81 THR A C 1
ATOM 637 O O . THR A 1 81 ? 7.688 -5.914 10.507 1.00 94.69 81 THR A O 1
ATOM 640 N N . LEU A 1 82 ? 6.883 -3.863 10.986 1.00 95.19 82 LEU A N 1
ATOM 641 C CA . LEU A 1 82 ? 6.393 -3.556 9.645 1.00 95.19 82 LEU A CA 1
ATOM 642 C C . LEU A 1 82 ? 7.557 -3.415 8.657 1.00 95.19 82 LEU A C 1
ATOM 644 O O . LEU A 1 82 ? 7.594 -4.127 7.653 1.00 95.19 82 LEU A O 1
ATOM 648 N N . SER A 1 83 ? 8.567 -2.615 8.998 1.00 94.50 83 SER A N 1
ATOM 649 C CA . SER A 1 83 ? 9.788 -2.424 8.207 1.00 94.50 83 SER A CA 1
ATOM 650 C C . SER A 1 83 ? 10.542 -3.731 8.003 1.00 94.50 83 SER A C 1
ATOM 652 O O . SER A 1 83 ? 10.958 -4.038 6.887 1.00 94.50 83 SER A O 1
ATOM 654 N N . HIS A 1 84 ? 10.667 -4.558 9.047 1.00 96.50 84 HIS A N 1
ATOM 655 C CA . HIS A 1 84 ? 11.256 -5.888 8.907 1.00 96.50 84 HIS A CA 1
ATOM 656 C C . HIS A 1 84 ? 10.463 -6.760 7.921 1.00 96.50 84 HIS A C 1
ATOM 658 O O . HIS A 1 84 ? 11.050 -7.465 7.102 1.00 96.50 84 HIS A O 1
ATOM 664 N N . THR A 1 85 ? 9.129 -6.699 7.970 1.00 96.88 85 THR A N 1
ATOM 665 C CA . THR A 1 85 ? 8.261 -7.448 7.050 1.00 96.88 85 THR A CA 1
ATOM 666 C C . THR A 1 85 ? 8.448 -6.992 5.604 1.00 96.88 85 THR A C 1
ATOM 668 O O . THR A 1 85 ? 8.610 -7.840 4.727 1.00 96.88 85 THR A O 1
ATOM 671 N N . LEU A 1 86 ? 8.497 -5.679 5.359 1.00 97.31 86 LEU A N 1
ATOM 672 C CA . LEU A 1 86 ? 8.760 -5.129 4.028 1.00 97.31 86 LEU A CA 1
ATOM 673 C C . LEU A 1 86 ? 10.164 -5.488 3.524 1.00 97.31 86 LEU A C 1
ATOM 675 O O . LEU A 1 86 ? 10.319 -5.916 2.383 1.00 97.31 86 LEU A O 1
ATOM 679 N N . GLY A 1 87 ? 11.181 -5.407 4.388 1.00 96.44 87 GLY A N 1
ATOM 680 C CA . GLY A 1 87 ? 12.560 -5.769 4.048 1.00 96.44 87 GLY A CA 1
ATOM 681 C C . GLY A 1 87 ? 12.701 -7.205 3.535 1.00 96.44 87 GLY A C 1
ATOM 682 O O . GLY A 1 87 ? 13.494 -7.472 2.631 1.00 96.44 87 GLY A O 1
ATOM 683 N N . LEU A 1 88 ? 11.892 -8.140 4.042 1.00 97.31 88 LEU A N 1
ATOM 684 C CA . LEU A 1 88 ? 11.870 -9.516 3.539 1.00 97.31 88 LEU A CA 1
ATOM 685 C C . LEU A 1 88 ? 11.316 -9.632 2.114 1.00 97.31 88 LEU A C 1
ATOM 687 O O . LEU A 1 88 ? 11.773 -10.510 1.386 1.00 97.31 88 LEU A O 1
ATOM 691 N N . ALA A 1 89 ? 10.367 -8.778 1.717 1.00 96.75 89 ALA A N 1
ATOM 692 C CA . ALA A 1 89 ? 9.919 -8.699 0.328 1.00 96.75 89 ALA A CA 1
ATOM 693 C C . ALA A 1 89 ? 11.000 -8.040 -0.537 1.00 96.75 89 ALA A C 1
ATOM 695 O O . ALA A 1 89 ? 11.464 -8.642 -1.502 1.00 96.75 89 ALA A O 1
ATOM 696 N N . TYR A 1 90 ? 11.474 -6.848 -0.160 1.00 96.88 90 TYR A N 1
ATOM 697 C CA . TYR A 1 90 ? 12.445 -6.099 -0.966 1.00 96.88 90 TYR A CA 1
ATOM 698 C C . TYR A 1 90 ? 13.722 -6.893 -1.253 1.00 96.88 90 TYR A C 1
ATOM 700 O O . TYR A 1 90 ? 14.217 -6.891 -2.375 1.00 96.88 90 TYR A O 1
ATOM 708 N N . THR A 1 91 ? 14.226 -7.652 -0.276 1.00 96.44 91 THR A N 1
ATOM 709 C CA . THR A 1 91 ? 15.429 -8.487 -0.458 1.00 96.44 91 THR A CA 1
ATOM 710 C C . THR A 1 91 ? 15.260 -9.632 -1.463 1.00 96.44 91 THR A C 1
ATOM 712 O O . THR A 1 91 ? 16.264 -10.170 -1.929 1.00 96.44 91 THR A O 1
ATOM 715 N N . ARG A 1 92 ? 14.025 -10.014 -1.811 1.00 97.00 92 ARG A N 1
ATOM 716 C CA . ARG A 1 92 ? 13.725 -11.077 -2.787 1.00 97.00 92 ARG A CA 1
ATOM 717 C C . ARG A 1 92 ? 13.464 -10.557 -4.197 1.00 97.00 92 ARG A C 1
ATOM 719 O O . ARG A 1 92 ? 13.606 -11.337 -5.131 1.00 97.00 92 ARG A O 1
ATOM 726 N N . HIS A 1 93 ? 13.108 -9.280 -4.340 1.00 96.50 93 HIS A N 1
ATOM 727 C CA . HIS A 1 93 ? 12.703 -8.661 -5.610 1.00 96.50 93 HIS A CA 1
ATOM 728 C C . HIS A 1 93 ? 13.565 -7.432 -5.912 1.00 96.50 93 HIS A C 1
ATOM 730 O O . HIS A 1 93 ? 13.069 -6.324 -6.101 1.00 96.50 93 HIS A O 1
ATOM 736 N N . LEU A 1 94 ? 14.886 -7.631 -5.925 1.00 94.81 94 LEU A N 1
ATOM 737 C CA 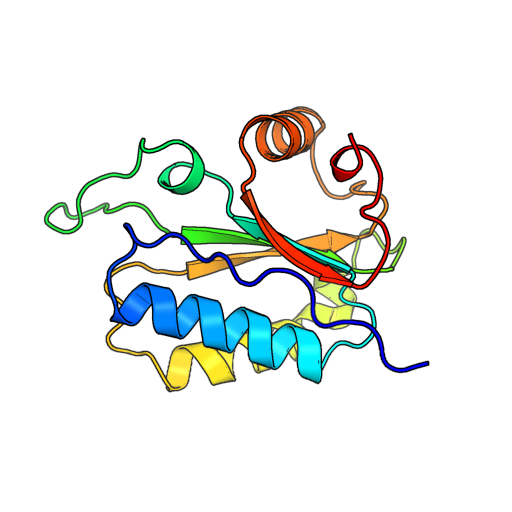. LEU A 1 94 ? 15.870 -6.585 -6.246 1.00 94.81 94 LEU A CA 1
ATOM 738 C C . LEU A 1 94 ? 15.846 -6.168 -7.729 1.00 94.81 94 LEU A C 1
ATOM 740 O O . LEU A 1 94 ? 16.545 -5.238 -8.119 1.00 94.81 94 LEU A O 1
ATOM 744 N N . ASP A 1 95 ? 15.086 -6.885 -8.552 1.00 95.81 95 ASP A N 1
ATOM 745 C CA . ASP A 1 95 ? 14.891 -6.674 -9.983 1.00 95.81 95 ASP A CA 1
ATOM 746 C C . ASP A 1 95 ? 13.608 -5.893 -10.322 1.00 95.81 95 ASP A C 1
ATOM 748 O O . ASP A 1 95 ? 13.333 -5.668 -11.503 1.00 95.81 95 ASP A O 1
ATOM 752 N N . ALA A 1 96 ? 12.826 -5.474 -9.318 1.00 95.25 96 ALA A N 1
ATOM 753 C CA . ALA A 1 96 ? 11.675 -4.597 -9.523 1.00 95.25 96 ALA A CA 1
ATOM 754 C C . ALA A 1 96 ? 12.102 -3.297 -10.224 1.00 95.25 96 ALA A C 1
ATOM 756 O O . ALA A 1 96 ? 13.091 -2.669 -9.847 1.00 95.25 96 ALA A O 1
ATOM 757 N N . GLN A 1 97 ? 11.361 -2.900 -11.263 1.00 94.50 97 GLN A N 1
ATOM 758 C CA . GLN A 1 97 ? 11.724 -1.732 -12.076 1.00 94.50 97 GLN A CA 1
ATOM 759 C C . GLN A 1 97 ? 11.253 -0.417 -11.457 1.00 94.50 97 GLN A C 1
ATOM 761 O O . GLN A 1 97 ? 11.848 0.623 -11.726 1.00 94.50 97 GLN A O 1
ATOM 766 N N . ARG A 1 98 ? 10.195 -0.459 -10.639 1.00 94.75 98 ARG A N 1
ATOM 767 C CA . ARG A 1 98 ? 9.747 0.672 -9.820 1.00 94.75 98 ARG A CA 1
ATOM 768 C C . ARG A 1 98 ? 10.019 0.382 -8.356 1.00 94.75 98 ARG A C 1
ATOM 770 O O . ARG A 1 98 ? 9.859 -0.758 -7.909 1.00 94.75 98 ARG A O 1
ATOM 777 N N . GLU A 1 99 ? 10.346 1.424 -7.600 1.00 95.25 99 GLU A N 1
ATOM 778 C CA . GLU A 1 99 ? 10.267 1.327 -6.150 1.00 95.25 99 GLU A CA 1
ATOM 779 C C . GLU A 1 99 ? 8.801 1.157 -5.737 1.00 95.25 99 GLU A C 1
ATOM 781 O O . GLU A 1 99 ? 7.877 1.645 -6.392 1.00 95.25 99 GLU A O 1
ATOM 786 N N . VAL A 1 100 ? 8.581 0.426 -4.649 1.00 97.56 100 VAL A N 1
ATOM 787 C CA . VAL A 1 100 ? 7.254 0.269 -4.053 1.00 97.56 100 VAL A CA 1
ATOM 788 C C . VAL A 1 100 ? 7.310 0.913 -2.685 1.00 97.56 100 VAL A C 1
ATOM 790 O O . VAL A 1 100 ? 8.060 0.443 -1.831 1.00 97.56 100 VAL A O 1
ATOM 793 N N . HIS A 1 101 ? 6.542 1.974 -2.471 1.00 97.31 101 HIS A N 1
ATOM 794 C CA . HIS A 1 101 ? 6.465 2.676 -1.192 1.00 97.31 101 HIS A CA 1
ATOM 795 C C . HIS A 1 101 ? 5.192 2.246 -0.474 1.00 97.31 101 HIS A C 1
ATOM 797 O O . HIS A 1 101 ? 4.125 2.164 -1.077 1.00 97.31 101 HIS A O 1
ATOM 803 N N . VAL A 1 102 ? 5.299 1.930 0.814 1.00 97.44 102 VAL A N 1
ATOM 804 C CA . VAL A 1 102 ? 4.157 1.479 1.615 1.00 97.44 102 VAL A CA 1
ATOM 805 C C . VAL A 1 102 ? 3.962 2.436 2.776 1.00 97.44 102 VAL A C 1
ATOM 807 O O . VAL A 1 102 ? 4.838 2.563 3.627 1.00 97.44 102 VAL A O 1
ATOM 810 N N . LEU A 1 103 ? 2.800 3.079 2.816 1.00 96.12 103 LEU A N 1
ATOM 811 C CA . LEU A 1 103 ? 2.336 3.838 3.968 1.00 96.12 103 LEU A CA 1
ATOM 812 C C . LEU A 1 103 ? 1.408 2.977 4.816 1.00 96.12 103 LEU A C 1
ATOM 814 O O . LEU A 1 103 ? 0.622 2.173 4.305 1.00 96.12 103 LEU A O 1
ATOM 818 N N . PHE A 1 104 ? 1.485 3.175 6.125 1.00 95.38 104 PHE A N 1
ATOM 819 C CA . PHE A 1 104 ? 0.667 2.476 7.103 1.00 95.38 104 PHE A CA 1
ATOM 820 C C . PHE A 1 104 ? -0.345 3.431 7.722 1.00 95.38 104 PHE A C 1
ATOM 822 O O . PHE A 1 104 ? -0.051 4.602 7.960 1.00 95.38 104 PHE A O 1
ATOM 829 N N . THR A 1 105 ? -1.549 2.937 7.987 1.00 94.81 105 THR A N 1
ATOM 830 C CA . THR A 1 105 ? -2.584 3.740 8.636 1.00 94.81 105 THR A CA 1
ATOM 831 C C . THR A 1 105 ? -3.473 2.910 9.541 1.00 94.81 105 THR A C 1
ATOM 833 O O . THR A 1 105 ? -3.712 1.718 9.309 1.00 94.81 105 THR A O 1
ATOM 836 N N . SER A 1 106 ? -3.965 3.573 10.581 1.00 94.50 106 SER A N 1
ATOM 837 C CA . SER A 1 106 ? -4.998 3.067 11.470 1.00 94.50 106 SER A CA 1
ATOM 838 C C . SER A 1 106 ? -6.348 3.018 10.733 1.00 94.50 106 SER A C 1
ATOM 840 O O . SER A 1 106 ? -6.553 3.661 9.702 1.00 94.50 106 SER A O 1
ATOM 842 N N . ARG A 1 107 ? -7.331 2.291 11.267 1.00 93.56 107 ARG A N 1
ATOM 843 C CA . ARG A 1 107 ? -8.694 2.261 10.706 1.00 93.56 107 ARG A CA 1
ATOM 844 C C . ARG A 1 107 ? -9.381 3.627 10.769 1.00 93.56 107 ARG A C 1
ATOM 846 O O . ARG A 1 107 ? -10.378 3.834 10.081 1.00 93.56 107 ARG A O 1
ATOM 853 N N . SER A 1 108 ? -8.904 4.500 11.657 1.00 90.81 108 SER A N 1
ATOM 854 C CA . SER A 1 108 ? -9.477 5.818 11.922 1.00 90.81 108 SER A CA 1
ATOM 855 C C . SER A 1 108 ? -8.949 6.891 10.970 1.00 90.81 108 SER A C 1
ATOM 857 O O . SER A 1 108 ? -9.594 7.928 10.819 1.00 90.81 108 SER A O 1
ATOM 859 N N . LEU A 1 109 ? -7.807 6.627 10.319 1.00 91.81 109 LEU A N 1
ATOM 860 C CA . LEU A 1 109 ? -7.128 7.516 9.374 1.00 91.81 109 LEU A CA 1
ATOM 861 C C . LEU A 1 109 ? -6.728 8.879 9.964 1.00 91.81 109 LEU A C 1
ATOM 863 O O . LEU A 1 109 ? -6.433 9.803 9.210 1.00 91.81 109 LEU A O 1
ATOM 867 N N . GLN A 1 110 ? -6.716 9.032 11.292 1.00 90.50 110 GLN A N 1
ATOM 868 C CA . GLN A 1 110 ? -6.442 10.314 11.959 1.00 90.50 110 GLN A CA 1
ATOM 869 C C . GLN A 1 110 ? -5.022 10.834 11.705 1.00 90.50 110 GLN A C 1
ATOM 871 O O . GLN A 1 110 ? -4.757 12.022 11.881 1.00 90.50 110 GLN A O 1
ATOM 876 N N . GLU A 1 111 ? -4.125 9.948 11.282 1.00 90.50 111 GLU A N 1
ATOM 877 C CA . GLU A 1 111 ? -2.741 10.262 10.922 1.00 90.50 111 GLU A CA 1
ATOM 878 C C . GLU A 1 111 ? -2.635 11.081 9.631 1.00 90.50 111 GLU A C 1
ATOM 880 O O . GLU A 1 111 ? -1.626 11.750 9.407 1.00 90.50 111 GLU A O 1
ATOM 885 N N . TRP A 1 112 ? -3.665 11.031 8.782 1.00 93.12 112 TRP A N 1
ATOM 886 C CA . TRP A 1 112 ? -3.628 11.583 7.434 1.00 93.12 112 TRP A CA 1
ATOM 887 C C . TRP A 1 112 ? -4.534 12.793 7.280 1.00 93.12 112 TRP A C 1
ATOM 889 O O . TRP A 1 112 ? -5.611 12.895 7.870 1.00 93.12 112 TRP A O 1
ATOM 899 N N . ASP A 1 113 ? -4.110 13.720 6.427 1.00 94.19 113 ASP A N 1
ATOM 900 C CA . ASP A 1 113 ? -4.927 14.877 6.120 1.00 94.19 113 ASP A CA 1
ATOM 901 C C . ASP A 1 113 ? -6.167 14.482 5.280 1.00 94.19 113 ASP A C 1
ATOM 903 O O . ASP A 1 113 ? -6.125 13.538 4.480 1.00 94.19 113 ASP A O 1
ATOM 907 N N . PRO A 1 114 ? -7.288 15.217 5.399 1.00 94.50 114 PRO A N 1
ATOM 908 C CA . PRO A 1 114 ? -8.512 14.890 4.668 1.00 94.50 114 PRO A CA 1
ATOM 909 C C . PRO A 1 114 ? -8.374 14.895 3.138 1.00 94.50 114 PRO A C 1
ATOM 911 O O . PRO A 1 114 ? -9.135 14.204 2.460 1.00 94.50 114 PRO A O 1
ATOM 914 N N . THR A 1 115 ? -7.429 15.658 2.577 1.00 95.12 115 THR A N 1
ATOM 915 C CA . THR A 1 115 ? -7.207 15.721 1.123 1.00 95.12 115 THR A CA 1
ATOM 916 C C . THR A 1 115 ? -6.574 14.429 0.630 1.00 95.12 115 THR A C 1
ATOM 918 O O . THR A 1 115 ? -7.008 13.886 -0.388 1.00 95.12 115 THR A O 1
ATOM 921 N N . PHE A 1 116 ? -5.592 13.903 1.365 1.00 95.25 116 PHE A N 1
ATOM 922 C CA . PHE A 1 116 ? -5.022 12.586 1.097 1.00 95.25 116 PHE A CA 1
ATOM 923 C C . PHE A 1 116 ? -6.101 11.499 1.128 1.00 95.25 116 PHE A C 1
ATOM 925 O O . PHE A 1 116 ? -6.271 10.774 0.146 1.00 95.25 116 PHE A O 1
ATOM 932 N N . ILE A 1 117 ? -6.897 11.449 2.202 1.00 95.19 117 ILE A N 1
ATOM 933 C CA . ILE A 1 117 ? -7.971 10.458 2.361 1.00 95.19 117 ILE A CA 1
ATOM 934 C C . ILE A 1 117 ? -8.971 10.537 1.198 1.00 95.19 117 ILE A C 1
ATOM 936 O O . ILE A 1 117 ? -9.364 9.506 0.644 1.00 95.19 117 ILE A O 1
ATOM 940 N N . ALA A 1 118 ? -9.366 11.749 0.794 1.00 94.50 118 ALA A N 1
ATOM 941 C CA . ALA A 1 118 ? -10.275 11.957 -0.330 1.00 94.50 118 ALA A CA 1
ATOM 942 C C . ALA A 1 118 ? -9.677 11.485 -1.666 1.00 94.50 118 ALA A C 1
ATOM 944 O O . ALA A 1 118 ? -10.379 10.855 -2.456 1.00 94.50 118 ALA A O 1
ATOM 945 N N . ASN A 1 119 ? -8.387 11.739 -1.910 1.00 94.56 119 ASN A N 1
ATOM 946 C CA . ASN A 1 119 ? -7.698 11.276 -3.116 1.00 94.56 119 ASN A CA 1
ATOM 947 C C . ASN A 1 119 ? -7.625 9.745 -3.176 1.00 94.56 119 ASN A C 1
ATOM 949 O O . ASN A 1 119 ? -7.980 9.163 -4.198 1.00 94.56 119 ASN A O 1
ATOM 953 N N . VAL A 1 120 ? -7.233 9.088 -2.078 1.00 95.75 120 VAL A N 1
ATOM 954 C CA . VAL A 1 120 ? -7.185 7.617 -2.014 1.00 95.75 120 VAL A CA 1
ATOM 955 C C . VAL A 1 120 ? -8.583 7.017 -2.161 1.00 95.75 120 VAL A C 1
ATOM 957 O O . VAL A 1 120 ? -8.751 6.031 -2.865 1.00 95.75 120 VAL A O 1
ATOM 960 N N . SER A 1 121 ? -9.607 7.623 -1.556 1.00 94.44 121 SER A N 1
ATOM 961 C CA . SER A 1 121 ? -10.986 7.122 -1.673 1.00 94.44 121 SER A CA 1
ATOM 962 C C . SER A 1 121 ? -11.543 7.234 -3.092 1.00 94.44 121 SER A C 1
ATOM 964 O O . SER A 1 121 ? -12.355 6.406 -3.493 1.00 94.44 121 SER A O 1
ATOM 966 N N . ARG A 1 122 ? -11.139 8.266 -3.843 1.00 94.00 122 ARG A N 1
ATOM 967 C CA . ARG A 1 122 ? -11.606 8.497 -5.215 1.00 94.00 122 ARG A CA 1
ATOM 968 C C . ARG A 1 122 ? -10.887 7.609 -6.229 1.00 94.00 122 ARG A C 1
ATOM 970 O O . ARG A 1 122 ? -11.541 7.046 -7.099 1.00 94.00 122 ARG A O 1
ATOM 977 N N . ASP A 1 123 ? -9.563 7.526 -6.121 1.00 94.69 123 ASP A N 1
ATOM 978 C CA . ASP A 1 123 ? -8.705 6.971 -7.175 1.00 94.69 123 ASP A CA 1
ATOM 979 C C . ASP A 1 123 ? -8.046 5.638 -6.776 1.00 94.69 123 ASP A C 1
ATOM 981 O O . ASP A 1 123 ? -7.404 4.990 -7.599 1.00 94.69 123 ASP A O 1
ATOM 985 N N . GLY A 1 124 ? -8.159 5.229 -5.510 1.00 94.62 124 GLY A N 1
ATOM 986 C CA . GLY A 1 124 ? -7.477 4.056 -4.978 1.00 94.62 124 GLY A CA 1
ATOM 987 C C . GLY A 1 124 ? -8.022 2.739 -5.527 1.00 94.62 124 GLY A C 1
ATOM 988 O O . GLY A 1 124 ? -9.231 2.531 -5.636 1.00 94.62 124 GLY A O 1
ATOM 989 N N . ILE A 1 125 ? -7.117 1.806 -5.818 1.00 94.88 125 ILE A N 1
ATOM 990 C CA . ILE A 1 125 ? -7.448 0.467 -6.308 1.00 94.88 125 ILE A CA 1
ATOM 991 C C . ILE A 1 125 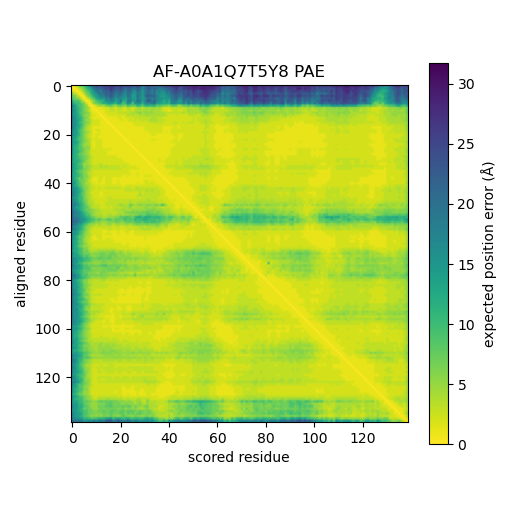? -7.234 -0.537 -5.178 1.00 94.88 125 ILE A C 1
ATOM 993 O O . ILE A 1 125 ? -6.126 -0.711 -4.674 1.00 94.88 125 ILE A O 1
ATOM 997 N N . LEU A 1 126 ? -8.298 -1.231 -4.780 1.00 95.25 126 LEU A N 1
ATOM 998 C CA . LEU A 1 126 ? -8.237 -2.236 -3.723 1.00 95.25 126 LEU A CA 1
ATOM 999 C C . LEU A 1 126 ? -7.483 -3.495 -4.188 1.00 95.25 126 LEU A C 1
ATOM 1001 O O . LEU A 1 126 ? -8.008 -4.274 -4.982 1.00 95.25 126 LEU A O 1
ATOM 1005 N N . LEU A 1 127 ? -6.296 -3.738 -3.627 1.00 95.69 127 LEU A N 1
ATOM 1006 C CA . LEU A 1 127 ? -5.461 -4.905 -3.949 1.00 95.69 127 LEU A CA 1
ATOM 1007 C C . LEU A 1 127 ? -5.649 -6.078 -2.986 1.00 95.69 127 LEU A C 1
ATOM 1009 O O . LEU A 1 127 ? -5.342 -7.222 -3.314 1.00 95.69 127 LEU A O 1
ATOM 1013 N N . TYR A 1 128 ? -6.084 -5.783 -1.764 1.00 95.44 128 TYR A N 1
ATOM 1014 C CA . TYR A 1 128 ? -6.330 -6.766 -0.721 1.00 95.44 128 TYR A CA 1
ATOM 1015 C C . TYR A 1 128 ? -7.358 -6.226 0.266 1.00 95.44 128 TYR A C 1
ATOM 1017 O O . TYR A 1 128 ? -7.341 -5.046 0.607 1.00 95.44 128 TYR A O 1
ATOM 1025 N N . LYS A 1 129 ? -8.213 -7.109 0.787 1.00 94.31 129 LYS A N 1
ATOM 1026 C CA . LYS A 1 129 ? -9.030 -6.828 1.972 1.00 94.31 129 LYS A CA 1
ATOM 1027 C C . LYS A 1 129 ? -9.140 -8.044 2.878 1.00 94.31 129 LYS A C 1
ATOM 1029 O O . LYS A 1 129 ? -9.052 -9.179 2.411 1.00 94.31 129 LYS A O 1
ATOM 1034 N N . ARG A 1 130 ? -9.420 -7.805 4.151 1.00 91.44 130 ARG A N 1
ATOM 1035 C CA . ARG A 1 130 ? -9.790 -8.769 5.181 1.00 91.44 130 ARG A CA 1
ATOM 1036 C C . ARG A 1 130 ? -10.943 -8.165 5.971 1.00 91.44 130 ARG A C 1
ATOM 1038 O O . ARG A 1 130 ? -10.746 -7.364 6.869 1.00 91.44 130 ARG A O 1
ATOM 1045 N N . GLY A 1 131 ? -12.157 -8.575 5.623 1.00 85.25 131 GLY A N 1
ATOM 1046 C CA . GLY A 1 131 ? -13.367 -8.023 6.229 1.00 85.25 131 GLY A CA 1
ATOM 1047 C C . GLY A 1 131 ? -13.833 -6.714 5.576 1.00 85.25 131 GLY A C 1
ATOM 1048 O O . GLY A 1 131 ? -13.475 -6.445 4.423 1.00 85.25 131 GLY A O 1
ATOM 1049 N N . PRO A 1 132 ? -14.709 -5.958 6.261 1.00 86.44 132 PRO A N 1
ATOM 1050 C CA . PRO A 1 132 ? -15.202 -4.666 5.793 1.00 86.44 132 PRO A CA 1
ATOM 1051 C C . PRO A 1 132 ? -14.084 -3.622 5.757 1.00 86.44 132 PRO A C 1
ATOM 1053 O O . PRO A 1 132 ? -13.259 -3.568 6.666 1.00 86.44 132 PRO A O 1
ATOM 1056 N N . LEU A 1 133 ? -14.088 -2.773 4.731 1.00 87.06 133 LEU A N 1
ATOM 1057 C CA . LEU A 1 133 ? -13.228 -1.593 4.712 1.00 87.06 133 LEU A CA 1
ATOM 1058 C C . LEU A 1 133 ? -13.725 -0.574 5.748 1.00 87.06 133 LEU A C 1
ATOM 1060 O O . LEU A 1 133 ? -14.938 -0.472 5.952 1.00 87.06 133 LEU A O 1
ATOM 1064 N N . PRO A 1 134 ? -12.831 0.177 6.411 1.00 87.31 134 PRO A N 1
ATOM 1065 C CA . PRO A 1 134 ? -13.250 1.328 7.195 1.00 87.31 134 PRO A CA 1
ATOM 1066 C C . PRO A 1 134 ? -13.752 2.447 6.274 1.00 87.31 134 PRO A C 1
ATOM 1068 O O . PRO A 1 134 ? -13.328 2.570 5.124 1.00 87.31 134 PRO A O 1
ATOM 1071 N N . ALA A 1 135 ? -14.665 3.279 6.777 1.00 85.75 135 ALA A N 1
ATOM 1072 C CA . ALA A 1 135 ? -15.002 4.527 6.103 1.00 85.75 135 ALA A CA 1
ATOM 1073 C C . ALA A 1 135 ? -13.761 5.444 6.076 1.00 85.75 135 ALA A C 1
ATOM 1075 O O . ALA A 1 135 ? -13.023 5.462 7.060 1.00 85.75 135 ALA A O 1
ATOM 1076 N N . PRO A 1 136 ? -13.527 6.208 4.994 1.00 87.19 136 PRO A N 1
ATOM 1077 C CA . PRO A 1 136 ? -14.374 6.378 3.811 1.00 87.19 136 PRO A CA 1
ATOM 1078 C C . PRO A 1 136 ? -14.107 5.386 2.665 1.00 87.19 136 PRO A C 1
ATOM 1080 O O . PRO A 1 136 ? -14.774 5.469 1.641 1.00 87.19 136 PRO A O 1
ATOM 1083 N N . PHE A 1 137 ? -13.213 4.407 2.827 1.00 85.56 137 PHE A N 1
ATOM 1084 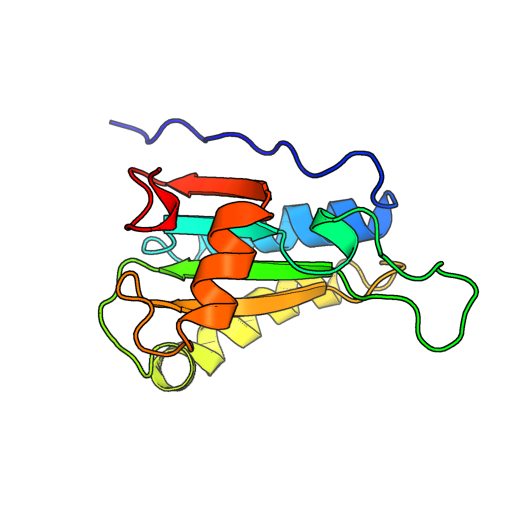C CA . PHE A 1 137 ? -12.904 3.421 1.776 1.00 85.56 137 PHE A CA 1
ATOM 1085 C C . PHE A 1 137 ? -14.015 2.385 1.538 1.00 85.56 137 PHE A C 1
ATOM 1087 O O . PHE A 1 137 ? -13.940 1.589 0.608 1.00 85.56 137 PHE A O 1
ATOM 1094 N N . ALA A 1 138 ? -15.039 2.364 2.390 1.00 79.75 138 ALA A N 1
ATOM 1095 C CA . ALA A 1 138 ? -16.165 1.435 2.328 1.00 79.75 138 ALA A CA 1
ATOM 1096 C C . ALA A 1 138 ? -17.308 1.849 1.377 1.00 79.75 138 ALA A C 1
ATOM 1098 O O . ALA A 1 138 ? -18.344 1.182 1.398 1.00 79.75 138 ALA A O 1
ATOM 1099 N N . ALA A 1 139 ? -17.156 2.957 0.643 1.00 57.78 139 ALA A N 1
ATOM 1100 C CA . ALA A 1 139 ? -18.201 3.555 -0.194 1.00 57.78 139 ALA A CA 1
ATOM 1101 C C . ALA A 1 139 ? -18.600 2.691 -1.404 1.00 57.78 139 ALA A C 1
ATOM 1103 O O . ALA A 1 139 ? -17.718 2.029 -1.996 1.00 57.78 139 ALA A O 1
#

Nearest PDB structures (foldseek):
  8eqb-assembly1_B  TM=6.120E-01  e=1.231E-01  Homo sapiens
  7cqz-assembly1_A  TM=5.509E-01  e=7.804E-02  Mus musculus
  8exf-assembly1_A  TM=6.238E-01  e=2.868E-01  Homo sapiens
  6w3i-assembly1_A  TM=6.393E-01  e=4.238E-01  Homo sapiens
  6sb2-assembly1_D  TM=5.172E-01  e=1.054E+00  Homo sapiens

Radius of gyration: 14.54 Å; Cα contacts (8 Å, |Δi|>4): 220; chains: 1; bounding box: 34×36×36 Å

Sequence (139 aa):
MKPKKTTRDIPVWLDTATRALVEDIIGLLSERHPDLLAILLYGSVARHEERPLDVFDSSDVDLLAVFDSDDPLLDVHQGDTLSHTLGLAYTRHLDAQREVHVLFTSRSLQEWDPTFIANVSRDGILLYKRGPLPAPFAA

pLDDT: mean 90.8, std 11.83, range [33.12, 98.12]

Solvent-accessible surface area (backbone atoms only — not comparable to full-atom values): 7925 Å² total; per-residue (Å²): 133,83,82,75,88,46,62,74,70,62,65,82,87,49,56,73,44,33,43,51,37,54,52,41,41,54,47,49,48,57,70,76,34,85,48,46,27,33,32,28,35,24,65,42,55,48,68,76,63,48,49,56,83,91,46,100,78,39,44,54,44,37,32,43,37,31,26,74,40,82,47,73,53,46,61,75,80,40,34,71,63,52,52,52,51,47,48,62,31,52,76,73,39,81,72,32,82,44,58,73,48,76,47,78,40,28,45,70,45,78,72,53,58,71,67,61,55,52,50,42,55,73,49,39,42,71,36,35,48,48,77,78,61,47,74,75,68,56,116

Foldseek 3Di:
DPFDWDAQCQDPPFDPLQSQLVVQLCVLCVVPAVQFFFKKWADCVLVVNFDDLPDPCTDATEIETEGAAPDLCCCVVCVVVSVVSSVVSCVVRVVRSHHYHYDYDYLVRPNDDPVVVVRCCVRIDTNGGGDARRPPVND